Protein AF-A0A164PBU1-F1 (afdb_monomer)

Nearest PDB structures (foldseek):
  5zfr-assembly1_C-2  TM=6.910E-01  e=7.076E-01  Geobacter sulfurreducens PCA
  4l9e-assembly1_A-2  TM=6.015E-01  e=9.878E-01  Cereibacter sphaeroides 2.4.1
  9euy-assembly1_B  TM=4.457E-01  e=6.693E-01  Pseudomonas aeruginosa
  7q3e-assembly1_B  TM=5.365E-01  e=8.838E-01  Mus musculus
  1p9w-assembly1_A  TM=4.105E-01  e=7.480E-01  Vibrio cholerae

Mean predicted aligned error: 2.08 Å

Radius of gyration: 11.75 Å; Cα contacts (8 Å, |Δi|>4): 152; chains: 1; bounding box: 29×21×28 Å

pLDDT: mean 97.22, std 2.0, range [84.62, 98.81]

Sequence (78 aa):
ITYTGRKSGKEFTIPVGYKRRGDEVTIGVAMPDKKSWWRNFYPDGGPIRIELDGTTRTGRAVAHKDGDSVHVKVQLDT

Secondary structure (DSSP, 8-state):
-EEE-TTT--EEE----EEEETTEEEEE-SSTTS--GGGGGSSS-EEEEEEETTEEEEEEEEEEEETTEEEEEEEEP-

Solvent-accessible surface area (backbone atoms only — not comparable to full-atom values): 4503 Å² total; per-residue (Å²): 63,36,40,60,38,81,88,73,74,44,79,48,75,50,92,75,65,72,50,74,59,89,56,38,36,42,31,68,43,80,65,44,90,86,46,68,72,62,57,52,16,48,78,86,28,37,74,34,36,37,76,52,97,95,36,82,43,52,29,46,28,34,32,48,74,58,90,86,46,36,37,33,42,27,44,48,65,131

Structure (mmCIF, N/CA/C/O backbone):
data_AF-A0A164PBU1-F1
#
_entry.id   AF-A0A164PBU1-F1
#
loop_
_atom_site.group_PDB
_atom_site.id
_atom_site.type_symbol
_atom_site.label_atom_id
_atom_site.label_alt_id
_atom_site.label_comp_id
_atom_site.label_asym_id
_atom_site.label_entity_id
_atom_site.label_seq_id
_atom_site.pdbx_PDB_ins_code
_atom_site.Cartn_x
_atom_site.Cartn_y
_atom_site.Cartn_z
_atom_site.occupancy
_atom_site.B_iso_or_equiv
_atom_site.auth_seq_id
_atom_site.auth_comp_id
_atom_site.auth_asym_id
_atom_site.auth_atom_id
_atom_site.pdbx_PDB_model_num
ATOM 1 N N . ILE A 1 1 ? -2.444 5.709 3.067 1.00 97.88 1 ILE A N 1
ATOM 2 C CA . ILE A 1 1 ? -2.021 4.407 3.639 1.00 97.88 1 ILE A CA 1
ATOM 3 C C . ILE A 1 1 ? -1.107 4.635 4.823 1.00 97.88 1 ILE A C 1
ATOM 5 O O . ILE A 1 1 ? -0.373 5.620 4.814 1.00 97.88 1 ILE A O 1
ATOM 9 N N . THR A 1 2 ? -1.109 3.706 5.769 1.00 98.69 2 THR A N 1
ATOM 10 C CA . THR A 1 2 ? -0.211 3.677 6.920 1.00 98.69 2 THR A CA 1
ATOM 11 C C . THR A 1 2 ? 0.469 2.315 7.007 1.00 98.69 2 THR A C 1
ATOM 13 O O . THR A 1 2 ? -0.185 1.285 6.828 1.00 98.69 2 THR A O 1
ATOM 16 N N . TYR A 1 3 ? 1.782 2.309 7.232 1.00 98.38 3 TYR A N 1
ATOM 17 C CA . TYR A 1 3 ? 2.596 1.094 7.292 1.00 98.38 3 TYR A CA 1
ATOM 18 C C . TYR A 1 3 ? 3.793 1.251 8.231 1.00 98.38 3 TYR A C 1
ATOM 20 O O . TYR A 1 3 ? 4.267 2.362 8.474 1.00 98.38 3 TYR A O 1
ATOM 28 N N . THR A 1 4 ? 4.335 0.123 8.688 1.00 98.12 4 THR A N 1
ATOM 29 C CA . THR A 1 4 ? 5.572 0.079 9.477 1.00 98.12 4 THR A CA 1
ATOM 30 C C . THR A 1 4 ? 6.775 -0.135 8.564 1.00 98.12 4 THR A C 1
ATOM 32 O O . THR A 1 4 ? 6.822 -1.084 7.782 1.00 98.12 4 THR A O 1
ATOM 35 N N . GLY A 1 5 ? 7.765 0.753 8.633 1.00 97.56 5 GLY A N 1
ATOM 36 C CA . GLY A 1 5 ? 8.976 0.663 7.825 1.00 97.56 5 GLY A CA 1
ATOM 37 C C . GLY A 1 5 ? 9.829 -0.545 8.213 1.00 97.56 5 GLY A C 1
ATOM 38 O O . GLY A 1 5 ? 10.372 -0.587 9.312 1.00 97.56 5 GLY A O 1
ATOM 39 N N . ARG A 1 6 ? 10.050 -1.480 7.282 1.00 95.12 6 ARG A N 1
ATOM 40 C CA . ARG A 1 6 ? 10.765 -2.750 7.518 1.00 95.12 6 ARG A CA 1
ATOM 41 C C . ARG A 1 6 ? 12.194 -2.602 8.050 1.00 95.12 6 ARG A C 1
ATOM 43 O O . ARG A 1 6 ? 12.723 -3.527 8.644 1.00 95.12 6 ARG A O 1
ATOM 50 N N . LYS A 1 7 ? 12.843 -1.460 7.790 1.00 94.75 7 LYS A N 1
ATOM 51 C CA . LYS A 1 7 ? 14.208 -1.171 8.267 1.00 94.75 7 LYS A CA 1
ATOM 52 C C . LYS A 1 7 ? 14.236 -0.393 9.580 1.00 94.75 7 LYS A C 1
ATOM 54 O O . LYS A 1 7 ? 15.183 -0.536 10.336 1.00 94.75 7 LYS A O 1
ATOM 59 N N . SER A 1 8 ? 13.260 0.483 9.807 1.00 96.12 8 SER A N 1
ATOM 60 C CA . SER A 1 8 ? 13.288 1.442 10.916 1.00 96.12 8 SER A CA 1
ATOM 61 C C . SER A 1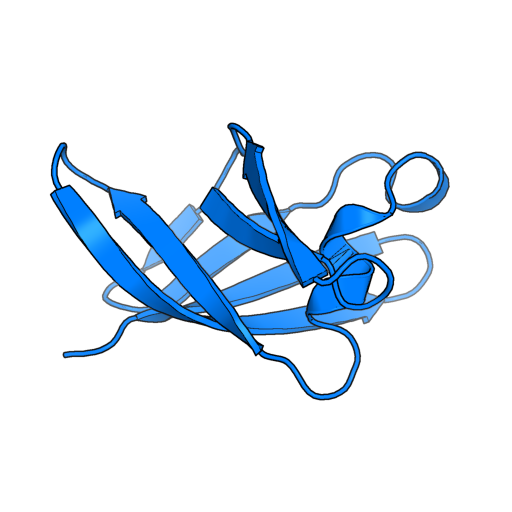 8 ? 12.328 1.101 12.051 1.00 96.12 8 SER A C 1
ATOM 63 O O . SER A 1 8 ? 12.432 1.711 13.108 1.00 96.12 8 SER A O 1
ATOM 65 N N . GLY A 1 9 ? 11.351 0.220 11.825 1.00 97.19 9 GLY A N 1
ATOM 66 C CA . GLY A 1 9 ? 10.259 -0.053 12.763 1.00 97.19 9 GLY A CA 1
ATOM 67 C C . GLY A 1 9 ? 9.297 1.124 12.974 1.00 97.19 9 GLY A C 1
ATOM 68 O O . GLY A 1 9 ? 8.344 0.998 13.732 1.00 97.19 9 GLY A O 1
ATOM 69 N N . LYS A 1 10 ? 9.522 2.269 12.316 1.00 98.19 10 LYS A N 1
ATOM 70 C CA . LYS A 1 10 ? 8.684 3.465 12.464 1.00 98.19 10 LYS A CA 1
ATOM 71 C C . LYS A 1 10 ? 7.432 3.363 11.611 1.00 98.19 10 LYS A C 1
ATOM 73 O O . LYS A 1 10 ? 7.471 2.809 10.513 1.00 98.19 10 LYS A O 1
ATOM 78 N N . GLU A 1 11 ? 6.358 3.965 12.091 1.00 98.19 11 GLU A N 1
ATOM 79 C CA . GLU A 1 11 ? 5.129 4.113 11.328 1.00 98.19 11 GLU A CA 1
ATOM 80 C C . GLU A 1 11 ? 5.215 5.305 10.365 1.00 98.19 11 GLU A C 1
ATOM 82 O O . GLU A 1 11 ? 5.750 6.362 10.702 1.00 98.19 11 GLU A O 1
ATOM 87 N N . PHE A 1 12 ? 4.689 5.123 9.156 1.00 98.44 12 PHE A N 1
ATOM 88 C CA . PHE A 1 12 ? 4.605 6.154 8.129 1.00 98.44 12 PHE A CA 1
ATOM 89 C C . PHE A 1 12 ? 3.195 6.203 7.559 1.00 98.44 12 PHE A C 1
ATOM 91 O O . PHE A 1 12 ? 2.650 5.164 7.188 1.00 98.44 12 PHE A O 1
ATOM 98 N N . THR A 1 13 ? 2.655 7.413 7.407 1.00 98.38 13 THR A N 1
ATOM 99 C CA . THR A 1 13 ? 1.375 7.668 6.736 1.00 98.38 13 THR A CA 1
ATOM 100 C C . THR A 1 13 ? 1.611 8.543 5.515 1.00 98.38 13 THR A C 1
ATOM 102 O O . THR A 1 13 ? 2.202 9.614 5.625 1.00 98.38 13 THR A O 1
ATOM 105 N N . ILE A 1 14 ? 1.163 8.082 4.345 1.00 97.50 14 ILE A N 1
ATOM 106 C CA . ILE A 1 14 ? 1.301 8.814 3.080 1.00 97.50 14 ILE A CA 1
ATOM 107 C C . ILE A 1 14 ? -0.002 8.784 2.266 1.00 97.50 14 ILE A C 1
ATOM 109 O O . ILE A 1 14 ? -0.674 7.740 2.223 1.00 97.50 14 ILE A O 1
ATOM 113 N N . PRO A 1 15 ? -0.364 9.891 1.590 1.00 97.50 15 PRO A N 1
ATOM 114 C CA . PRO A 1 15 ? -1.439 9.886 0.608 1.00 97.50 15 PRO A CA 1
ATOM 115 C C . PRO A 1 15 ? -1.002 9.132 -0.655 1.00 97.50 15 PRO A C 1
ATOM 117 O O . PRO A 1 15 ? 0.157 9.200 -1.069 1.00 97.50 15 PRO A O 1
ATOM 120 N N . VAL A 1 16 ? -1.934 8.404 -1.272 1.00 97.69 16 VAL A N 1
ATOM 121 C CA . VAL A 1 16 ? -1.707 7.649 -2.514 1.00 97.69 16 VAL A CA 1
ATOM 122 C C . VAL A 1 16 ? -2.945 7.703 -3.405 1.00 97.69 16 VAL A C 1
ATOM 124 O O . VAL A 1 16 ? -4.066 7.754 -2.905 1.00 97.69 16 VAL A O 1
ATOM 127 N N . GLY A 1 17 ? -2.742 7.650 -4.722 1.00 97.62 17 GLY A N 1
ATOM 128 C CA . GLY A 1 17 ? -3.822 7.362 -5.666 1.00 97.62 17 GLY A CA 1
ATOM 129 C C . GLY A 1 17 ? -4.108 5.860 -5.711 1.00 97.62 17 GLY A C 1
ATOM 130 O O . GLY A 1 17 ? -3.177 5.053 -5.658 1.00 97.62 17 GLY A O 1
ATOM 131 N N . TYR A 1 18 ? -5.380 5.478 -5.817 1.00 98.12 18 TYR A N 1
ATOM 132 C CA . TYR A 1 18 ? -5.793 4.076 -5.815 1.00 98.12 18 TYR A CA 1
ATO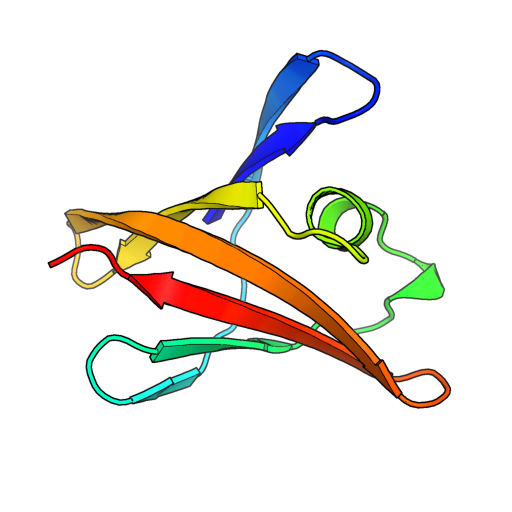M 133 C C . TYR A 1 18 ? -6.988 3.814 -6.740 1.00 98.12 18 TYR A C 1
ATOM 135 O O . TYR A 1 18 ? -7.708 4.729 -7.135 1.00 98.12 18 TYR A O 1
ATOM 143 N N . LYS A 1 19 ? -7.199 2.537 -7.064 1.00 98.06 19 LYS A N 1
ATOM 144 C CA . LYS A 1 19 ? -8.445 1.991 -7.619 1.00 98.06 19 LYS A CA 1
ATOM 145 C C . LYS A 1 19 ? -8.977 0.939 -6.652 1.00 98.06 19 LYS A C 1
ATOM 147 O O . LYS A 1 19 ? -8.180 0.186 -6.100 1.00 98.06 19 LYS A O 1
ATOM 152 N N . ARG A 1 20 ? -10.293 0.868 -6.453 1.00 97.12 20 ARG A N 1
ATOM 153 C CA . ARG A 1 20 ? -10.931 -0.114 -5.561 1.00 97.12 20 ARG A CA 1
ATOM 154 C C . ARG A 1 20 ? -12.007 -0.902 -6.299 1.00 97.12 20 ARG A C 1
ATOM 156 O O . ARG A 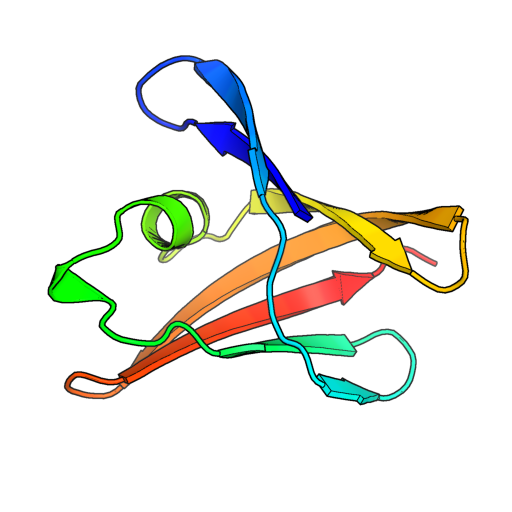1 20 ? -12.781 -0.319 -7.055 1.00 97.12 20 ARG A O 1
ATOM 163 N N . ARG A 1 21 ? -12.066 -2.210 -6.046 1.00 96.94 21 ARG A N 1
ATOM 164 C CA . ARG A 1 21 ? -13.129 -3.116 -6.497 1.00 96.94 21 ARG A CA 1
ATOM 165 C C . ARG A 1 21 ? -13.502 -4.046 -5.343 1.00 96.94 21 ARG A C 1
ATOM 167 O O . ARG A 1 21 ? -12.760 -4.973 -5.038 1.00 96.94 21 ARG A O 1
ATOM 174 N N . GLY A 1 22 ? -14.649 -3.793 -4.710 1.00 95.06 22 GLY A N 1
ATOM 175 C CA . GLY A 1 22 ? -15.043 -4.504 -3.490 1.00 95.06 22 GLY A CA 1
ATOM 176 C C . GLY A 1 22 ? -14.002 -4.305 -2.386 1.00 95.06 22 GLY A C 1
ATOM 177 O O . GLY A 1 22 ? -13.709 -3.164 -2.013 1.00 95.06 22 GLY A O 1
ATOM 178 N N . ASP A 1 23 ? -13.419 -5.412 -1.934 1.00 96.75 23 ASP A N 1
ATOM 179 C CA . ASP A 1 23 ? -12.398 -5.452 -0.883 1.00 96.75 23 ASP A CA 1
ATOM 180 C C . ASP A 1 23 ? -10.957 -5.511 -1.416 1.00 96.75 23 ASP A C 1
ATOM 182 O O . ASP A 1 23 ? -10.017 -5.623 -0.636 1.00 96.75 23 ASP A O 1
ATOM 186 N N . GLU A 1 24 ? -10.753 -5.391 -2.732 1.00 98.19 24 GLU A N 1
ATOM 187 C CA . GLU A 1 24 ? -9.418 -5.238 -3.317 1.00 98.19 24 GLU A CA 1
ATOM 188 C C . GLU A 1 24 ? -9.138 -3.760 -3.633 1.00 98.19 24 GLU A C 1
ATOM 190 O O . GLU A 1 24 ? -9.918 -3.081 -4.312 1.00 98.19 24 GLU A O 1
ATOM 195 N N . VAL A 1 25 ? -7.988 -3.260 -3.180 1.00 98.50 25 VAL A N 1
ATOM 196 C CA . VAL A 1 25 ? -7.457 -1.941 -3.538 1.00 98.50 25 VAL A CA 1
ATOM 197 C C . VAL A 1 25 ? -6.143 -2.109 -4.291 1.00 98.50 25 VAL A C 1
ATOM 199 O O . VAL A 1 25 ? -5.222 -2.766 -3.823 1.00 98.50 25 VAL A O 1
ATOM 202 N N . THR A 1 26 ? -6.022 -1.469 -5.450 1.00 98.69 26 THR A N 1
ATOM 203 C CA . THR A 1 26 ? -4.774 -1.394 -6.216 1.00 98.69 26 THR A CA 1
ATOM 204 C C . THR A 1 26 ? -4.198 0.014 -6.137 1.00 98.69 26 THR A C 1
ATOM 206 O O . THR A 1 26 ? -4.846 0.987 -6.523 1.00 98.69 26 THR A O 1
ATOM 209 N N . ILE A 1 27 ? -2.953 0.120 -5.681 1.00 98.69 27 ILE A N 1
ATOM 210 C CA . ILE A 1 27 ? -2.189 1.365 -5.582 1.00 98.69 27 ILE A CA 1
ATOM 211 C C . ILE A 1 27 ? -1.085 1.332 -6.637 1.00 98.69 27 ILE A C 1
ATOM 213 O O . ILE A 1 27 ? -0.178 0.503 -6.574 1.00 98.69 27 ILE A O 1
ATOM 217 N N . GLY A 1 28 ? -1.140 2.244 -7.606 1.00 98.31 28 GLY A N 1
ATOM 218 C CA . GLY A 1 28 ? -0.060 2.422 -8.575 1.00 98.31 28 GLY A CA 1
ATOM 219 C C . GLY A 1 28 ? 1.113 3.184 -7.958 1.00 98.31 28 GLY A C 1
ATOM 220 O O . GLY A 1 28 ? 0.918 4.217 -7.314 1.00 98.31 28 GLY A O 1
ATOM 221 N N . VAL A 1 29 ? 2.342 2.712 -8.171 1.00 98.31 29 VAL A N 1
ATOM 222 C CA . VAL A 1 29 ? 3.548 3.386 -7.678 1.00 98.31 29 VAL A CA 1
ATOM 223 C C . VAL A 1 29 ? 4.212 4.139 -8.824 1.00 98.31 29 VAL A C 1
ATOM 225 O O . VAL A 1 29 ? 5.050 3.602 -9.541 1.00 98.31 29 VAL A O 1
ATOM 228 N N . ALA A 1 30 ? 3.860 5.412 -8.994 1.00 95.94 30 ALA A N 1
ATOM 229 C CA . ALA A 1 30 ? 4.530 6.264 -9.976 1.00 95.94 30 ALA A CA 1
ATOM 230 C C . ALA A 1 30 ? 6.014 6.454 -9.615 1.00 95.94 30 ALA A C 1
ATOM 232 O O . ALA A 1 30 ? 6.311 6.751 -8.455 1.00 95.94 30 ALA A O 1
ATOM 233 N N . MET A 1 31 ? 6.922 6.361 -10.593 1.00 95.94 31 MET A N 1
ATOM 234 C CA . MET A 1 31 ? 8.381 6.494 -10.398 1.00 95.94 31 MET A CA 1
ATOM 235 C C . MET A 1 31 ? 8.895 5.625 -9.225 1.00 95.94 31 MET A C 1
ATOM 237 O O . MET A 1 31 ? 9.299 6.157 -8.182 1.00 95.94 31 MET A O 1
ATOM 241 N N . PRO A 1 32 ? 8.793 4.284 -9.319 1.00 97.00 32 PRO A N 1
ATOM 242 C CA . PRO A 1 32 ? 9.108 3.381 -8.210 1.00 97.00 32 PRO A CA 1
ATOM 243 C C . PRO A 1 32 ? 10.605 3.311 -7.873 1.00 97.00 32 PRO A C 1
ATOM 245 O O . PRO A 1 32 ? 10.969 2.908 -6.767 1.00 97.00 32 PRO A O 1
ATOM 248 N N . ASP A 1 33 ? 11.473 3.733 -8.786 1.00 96.06 33 ASP A N 1
ATOM 249 C CA . ASP A 1 33 ? 12.902 3.966 -8.574 1.00 96.06 33 ASP A CA 1
ATOM 250 C C . ASP A 1 33 ? 13.152 5.098 -7.561 1.00 96.06 33 ASP A C 1
ATOM 252 O O . ASP A 1 33 ? 13.989 4.956 -6.669 1.00 96.06 33 ASP A O 1
ATOM 256 N N . LYS A 1 34 ? 12.345 6.167 -7.610 1.00 97.12 34 LYS A N 1
ATOM 257 C CA . LYS A 1 34 ? 12.431 7.329 -6.706 1.00 97.12 34 LYS A CA 1
ATOM 258 C C . LYS A 1 34 ? 11.738 7.132 -5.356 1.00 97.12 34 LYS A C 1
ATOM 260 O O . LYS A 1 34 ? 11.799 8.012 -4.499 1.00 97.12 34 LYS A O 1
ATOM 265 N N . LYS A 1 35 ? 11.044 6.009 -5.146 1.00 96.31 35 LYS A N 1
ATOM 266 C CA . LYS A 1 35 ? 10.247 5.747 -3.936 1.00 96.31 35 LYS A CA 1
ATOM 267 C C . LYS A 1 35 ? 10.622 4.410 -3.323 1.00 96.31 35 LYS A C 1
ATOM 269 O O . LYS A 1 35 ? 10.699 3.403 -4.011 1.00 96.31 35 LYS A O 1
ATOM 274 N N . SER A 1 36 ? 10.814 4.366 -2.008 1.00 96.12 36 SER A N 1
ATOM 275 C CA . SER A 1 36 ? 11.211 3.137 -1.305 1.00 96.12 36 SER A CA 1
ATOM 276 C C . SER A 1 36 ? 10.077 2.429 -0.567 1.00 96.12 36 SER A C 1
ATOM 278 O O . SER A 1 36 ? 10.211 1.243 -0.275 1.00 96.12 36 SER A O 1
ATOM 280 N N . TRP A 1 37 ? 8.954 3.109 -0.317 1.00 97.75 37 TRP A N 1
ATOM 281 C CA . TRP A 1 37 ? 7.882 2.614 0.551 1.00 97.75 37 TRP A CA 1
ATOM 282 C C . TRP A 1 37 ? 7.255 1.291 0.082 1.00 97.75 37 TRP A C 1
ATOM 284 O O . TRP A 1 37 ? 6.919 0.454 0.914 1.00 97.75 37 TRP A O 1
ATOM 294 N N . TRP A 1 38 ? 7.146 1.052 -1.228 1.00 98.25 38 TRP A N 1
ATOM 295 C CA . TRP A 1 38 ? 6.537 -0.170 -1.772 1.00 98.25 38 TRP A CA 1
ATOM 296 C C . TRP A 1 38 ? 7.336 -1.432 -1.426 1.00 98.25 38 TRP A C 1
ATOM 298 O O . TRP A 1 38 ? 6.779 -2.523 -1.344 1.00 98.25 38 TRP A O 1
ATOM 308 N N . ARG A 1 39 ? 8.639 -1.285 -1.139 1.00 97.88 39 ARG A N 1
ATOM 309 C CA . ARG A 1 39 ? 9.513 -2.393 -0.730 1.00 97.88 39 ARG A CA 1
ATOM 310 C C . ARG A 1 39 ? 9.146 -2.949 0.648 1.00 97.88 39 ARG A C 1
ATOM 312 O O . ARG A 1 39 ? 9.604 -4.032 0.989 1.00 97.88 39 ARG A O 1
ATOM 319 N N . ASN A 1 40 ? 8.330 -2.249 1.438 1.00 98.31 40 ASN A N 1
ATOM 320 C CA . ASN A 1 40 ? 7.785 -2.805 2.682 1.00 98.31 40 ASN A CA 1
ATOM 321 C C . ASN A 1 40 ? 6.813 -3.967 2.433 1.00 98.31 40 ASN A C 1
ATOM 323 O O . ASN A 1 40 ? 6.570 -4.737 3.350 1.00 98.31 40 ASN A O 1
ATOM 327 N N . PHE A 1 41 ? 6.311 -4.116 1.203 1.00 98.62 41 PHE A N 1
ATOM 328 C CA . PHE A 1 41 ? 5.345 -5.148 0.825 1.00 98.62 41 PHE A CA 1
ATOM 329 C C . PHE A 1 41 ? 5.876 -6.097 -0.261 1.00 98.62 41 PHE A C 1
ATOM 331 O O . PHE A 1 41 ? 5.099 -6.852 -0.837 1.00 98.62 41 PHE A O 1
ATOM 338 N N . TYR A 1 42 ? 7.174 -6.044 -0.583 1.00 97.94 42 TYR A N 1
ATOM 339 C CA . TYR A 1 42 ? 7.798 -6.876 -1.618 1.00 97.94 42 TYR A CA 1
ATOM 340 C C . TYR A 1 42 ? 8.837 -7.841 -1.022 1.00 97.94 42 TYR A C 1
ATOM 342 O O . TYR A 1 42 ? 9.694 -7.367 -0.262 1.00 97.94 42 TYR A O 1
ATOM 350 N N . PRO A 1 43 ? 8.882 -9.116 -1.458 1.00 96.19 43 PRO A N 1
ATOM 351 C CA . PRO A 1 43 ? 7.861 -9.823 -2.249 1.00 96.19 43 PRO A CA 1
ATOM 352 C C . PRO A 1 43 ? 6.751 -10.423 -1.369 1.00 96.19 43 PRO A C 1
ATOM 354 O O . PRO A 1 43 ? 5.671 -10.728 -1.861 1.00 96.19 43 PRO A O 1
ATOM 357 N 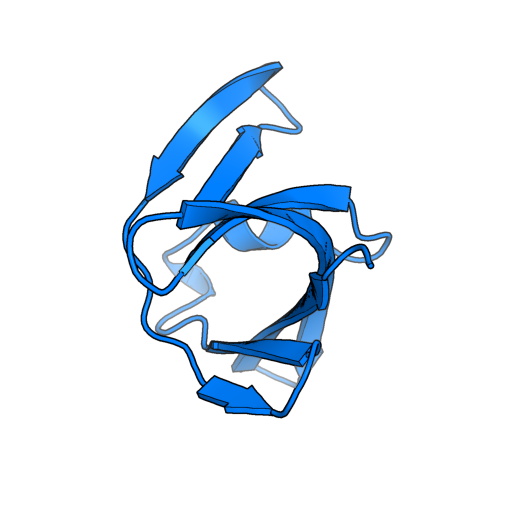N . ASP A 1 44 ? 7.004 -10.556 -0.067 1.00 95.88 44 ASP A N 1
ATOM 358 C CA . ASP A 1 44 ? 6.201 -11.386 0.841 1.00 95.88 44 ASP A CA 1
ATOM 359 C C . ASP A 1 44 ? 4.900 -10.715 1.308 1.00 95.88 44 ASP A C 1
ATOM 361 O O . ASP A 1 44 ? 4.017 -11.356 1.885 1.00 95.88 44 ASP A O 1
ATOM 365 N N . GLY A 1 45 ? 4.764 -9.413 1.058 1.00 97.88 45 GLY A N 1
ATOM 366 C CA . GLY A 1 45 ? 3.666 -8.600 1.558 1.00 97.88 45 GLY A CA 1
ATOM 367 C C . GLY A 1 45 ? 3.787 -8.220 3.034 1.00 97.88 45 GLY A C 1
ATOM 368 O O . GLY A 1 45 ? 4.786 -8.486 3.698 1.00 97.88 45 GLY A O 1
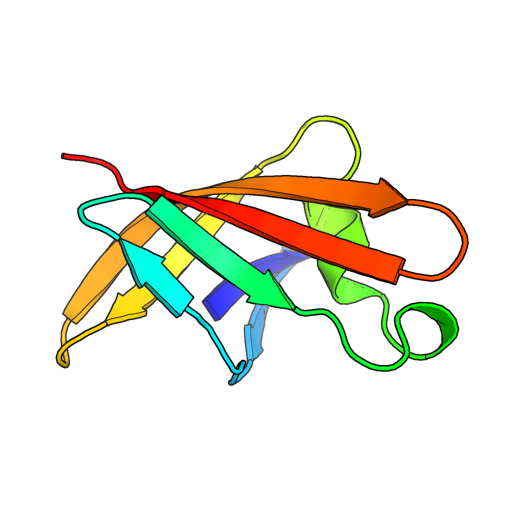ATOM 369 N N . GLY A 1 46 ? 2.756 -7.563 3.556 1.00 97.94 46 GLY A N 1
ATOM 370 C CA . GLY A 1 46 ? 2.717 -7.110 4.944 1.00 97.94 46 GLY A CA 1
ATOM 371 C C . GLY A 1 46 ? 1.396 -6.441 5.325 1.00 97.94 46 GLY A C 1
ATOM 372 O O . GLY A 1 46 ? 0.580 -6.153 4.446 1.00 97.94 46 GLY A O 1
ATOM 373 N N . PRO A 1 47 ? 1.164 -6.205 6.627 1.00 98.31 47 PRO A N 1
ATOM 374 C CA . PRO A 1 47 ? -0.025 -5.505 7.094 1.00 98.31 47 PRO A CA 1
ATOM 375 C C . PRO A 1 47 ? -0.002 -4.043 6.646 1.00 98.31 47 PRO A C 1
ATOM 377 O O . PRO A 1 47 ? 1.049 -3.398 6.601 1.00 98.31 47 PRO A O 1
ATOM 380 N N . ILE A 1 48 ? -1.178 -3.509 6.341 1.00 98.62 48 ILE A N 1
ATOM 381 C CA . ILE A 1 48 ? -1.359 -2.111 5.967 1.00 98.62 48 ILE A CA 1
ATOM 382 C C . ILE A 1 48 ? -2.663 -1.583 6.560 1.00 98.62 48 ILE A C 1
ATOM 384 O O . ILE A 1 48 ? -3.642 -2.314 6.706 1.00 98.62 48 ILE A O 1
ATOM 388 N N . ARG A 1 49 ? -2.686 -0.287 6.867 1.00 98.62 49 ARG A N 1
ATOM 389 C CA . ARG A 1 49 ? -3.923 0.455 7.110 1.00 98.62 49 ARG A CA 1
ATOM 390 C C . ARG A 1 49 ? -4.192 1.400 5.950 1.00 98.62 49 ARG A C 1
ATOM 392 O O . ARG A 1 49 ? -3.275 2.023 5.406 1.00 98.62 49 ARG A O 1
ATOM 399 N N . ILE A 1 50 ? -5.450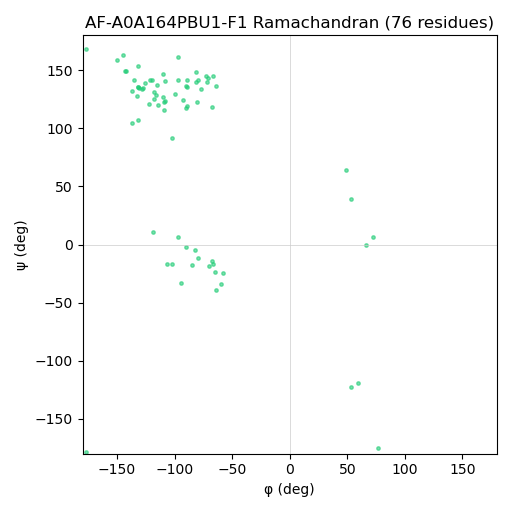 1.524 5.563 1.00 97.94 50 ILE A N 1
ATOM 400 C CA . ILE A 1 50 ? -5.886 2.439 4.516 1.00 97.94 50 ILE A CA 1
ATOM 401 C C . ILE A 1 50 ? -7.095 3.226 4.995 1.00 97.94 50 ILE A C 1
ATOM 403 O O . ILE A 1 50 ? -8.004 2.678 5.604 1.00 97.94 50 ILE A O 1
ATOM 407 N N . GLU A 1 51 ? -7.087 4.524 4.733 1.00 97.56 51 GLU A N 1
ATOM 408 C CA . GLU A 1 51 ? -8.245 5.373 4.966 1.00 97.56 51 GLU A CA 1
ATOM 409 C C . GLU A 1 51 ? -9.101 5.361 3.698 1.00 97.56 51 GLU A C 1
ATOM 411 O O . GLU A 1 51 ? -8.614 5.703 2.617 1.00 97.56 51 GLU A O 1
ATOM 416 N N . LEU A 1 52 ? -10.343 4.898 3.824 1.00 95.69 52 LEU A N 1
ATOM 417 C CA . LEU A 1 52 ? -11.335 4.783 2.757 1.00 95.69 52 LEU A CA 1
ATOM 418 C C . LEU A 1 52 ? -12.674 5.260 3.307 1.00 95.69 52 LEU A C 1
ATOM 420 O O . LEU A 1 52 ? -13.070 4.841 4.392 1.00 95.69 52 LEU A O 1
ATOM 424 N N . ASP A 1 53 ? -13.372 6.117 2.564 1.00 93.06 53 ASP A N 1
ATOM 425 C CA . ASP A 1 53 ? -14.717 6.584 2.927 1.00 93.06 53 ASP A CA 1
ATOM 426 C C . ASP A 1 53 ? -14.782 7.176 4.357 1.00 93.06 53 ASP A C 1
ATOM 428 O O . ASP A 1 53 ? -15.711 6.925 5.120 1.00 93.06 53 ASP A O 1
ATOM 432 N N . GLY A 1 54 ? -13.737 7.917 4.757 1.00 94.56 54 GLY A N 1
ATOM 433 C CA . GLY A 1 54 ? -13.605 8.516 6.095 1.00 94.56 54 GLY A CA 1
ATOM 434 C C . GLY A 1 54 ? -13.312 7.523 7.228 1.00 94.56 54 GLY A C 1
ATOM 435 O O . GLY A 1 54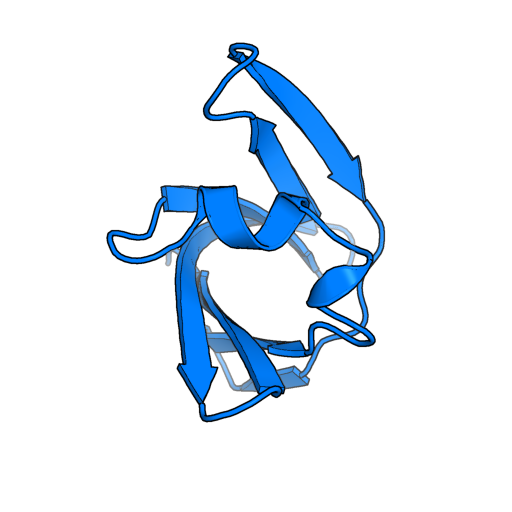 ? -13.291 7.913 8.392 1.00 94.56 54 GLY A O 1
ATOM 436 N N . THR A 1 55 ? -13.078 6.248 6.910 1.00 95.38 55 THR A N 1
ATOM 437 C CA . THR A 1 55 ? -12.848 5.177 7.886 1.00 95.38 55 THR A CA 1
ATOM 438 C C . THR A 1 55 ? -11.490 4.516 7.667 1.00 95.38 55 THR A C 1
ATOM 440 O O . THR A 1 55 ? -11.061 4.281 6.538 1.00 95.38 55 THR A O 1
ATOM 443 N N . THR A 1 56 ? -10.802 4.162 8.754 1.00 97.19 56 THR A N 1
ATOM 444 C CA . THR A 1 56 ? -9.589 3.337 8.669 1.00 97.19 56 THR A CA 1
ATOM 445 C C . THR A 1 56 ? -9.965 1.864 8.528 1.00 97.19 56 THR A C 1
ATOM 447 O O . THR A 1 56 ? -10.634 1.303 9.390 1.00 97.19 56 THR A O 1
ATOM 450 N N . ARG A 1 57 ? -9.494 1.226 7.458 1.00 97.56 57 ARG A N 1
ATOM 451 C CA . ARG A 1 57 ? -9.597 -0.213 7.194 1.00 97.56 57 ARG A CA 1
ATOM 452 C C . ARG A 1 57 ? -8.219 -0.861 7.305 1.00 97.56 57 ARG A C 1
ATOM 454 O O . ARG A 1 57 ? -7.208 -0.244 6.956 1.00 97.56 57 ARG A O 1
ATOM 461 N N . THR A 1 58 ? -8.174 -2.101 7.772 1.00 98.56 58 THR A N 1
ATOM 462 C CA . THR A 1 58 ? -6.969 -2.940 7.773 1.00 98.56 58 THR A CA 1
ATOM 463 C C . THR A 1 58 ? -6.962 -3.867 6.562 1.00 98.56 58 THR A C 1
ATOM 465 O O . THR A 1 58 ? -7.985 -4.067 5.900 1.00 98.56 58 THR A O 1
ATOM 468 N N . GLY A 1 59 ? -5.786 -4.385 6.228 1.00 98.19 59 GLY A N 1
ATOM 469 C CA . GLY A 1 59 ? -5.642 -5.381 5.184 1.00 98.19 59 GLY A CA 1
ATOM 470 C C . GLY A 1 59 ? -4.214 -5.878 5.036 1.00 98.19 59 GLY A C 1
ATOM 471 O O . GLY A 1 59 ? -3.286 -5.434 5.726 1.00 98.19 59 GLY A O 1
ATOM 472 N N . ARG A 1 60 ? -4.024 -6.767 4.063 1.00 98.62 60 ARG A N 1
ATOM 473 C CA . ARG A 1 60 ? -2.714 -7.276 3.658 1.00 98.62 60 ARG A CA 1
ATOM 474 C C . ARG A 1 60 ? -2.333 -6.726 2.291 1.00 98.62 60 ARG A C 1
ATOM 476 O O . ARG A 1 60 ? -3.043 -6.924 1.309 1.00 98.62 60 ARG A O 1
ATOM 483 N N . ALA A 1 61 ? -1.187 -6.059 2.230 1.00 98.69 61 ALA A N 1
ATOM 484 C CA . ALA A 1 61 ? -0.605 -5.528 1.008 1.00 98.69 61 ALA A CA 1
ATOM 485 C C . ALA A 1 61 ? 0.451 -6.476 0.429 1.00 98.69 61 ALA A C 1
ATOM 487 O O . ALA A 1 61 ? 1.257 -7.019 1.179 1.00 98.69 61 ALA A O 1
ATOM 488 N N . VAL A 1 62 ? 0.502 -6.604 -0.897 1.00 98.81 62 VAL A N 1
ATOM 489 C CA . VAL A 1 62 ? 1.574 -7.265 -1.654 1.00 98.81 62 VAL A CA 1
ATOM 490 C C . VAL A 1 62 ? 1.975 -6.361 -2.815 1.00 98.81 62 VAL A C 1
ATOM 492 O O . VAL A 1 62 ? 1.132 -5.889 -3.580 1.00 98.81 62 VAL A O 1
ATOM 495 N N . ALA A 1 63 ? 3.269 -6.079 -2.934 1.00 98.75 63 ALA A N 1
ATOM 496 C CA . ALA A 1 63 ? 3.813 -5.326 -4.054 1.00 98.75 63 ALA A CA 1
ATOM 497 C C . ALA A 1 63 ? 4.203 -6.269 -5.195 1.00 98.75 63 ALA A C 1
AT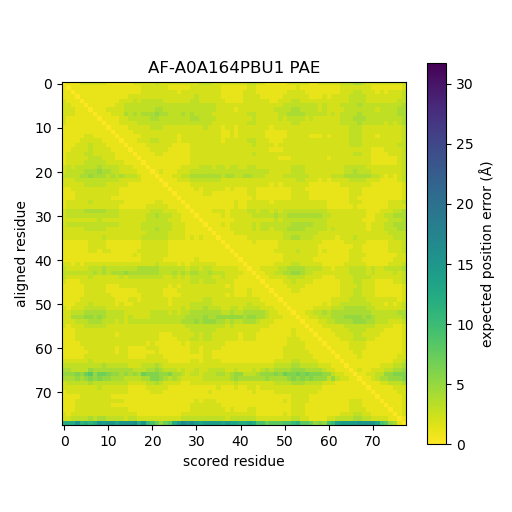OM 499 O O . ALA A 1 63 ? 4.883 -7.270 -4.984 1.00 98.75 63 ALA A O 1
ATOM 500 N N . HIS A 1 64 ? 3.843 -5.892 -6.416 1.00 98.38 64 HIS A N 1
ATOM 501 C CA . HIS A 1 64 ? 4.197 -6.592 -7.642 1.00 98.38 64 HIS A CA 1
ATOM 502 C C . HIS A 1 64 ? 5.030 -5.664 -8.521 1.00 98.38 64 HIS A C 1
ATOM 504 O O . HIS A 1 64 ? 4.656 -4.508 -8.741 1.00 98.38 64 HIS A O 1
ATOM 510 N N . LYS A 1 65 ? 6.158 -6.174 -9.019 1.00 96.94 65 LYS A N 1
ATOM 511 C CA . LYS A 1 65 ? 7.033 -5.486 -9.970 1.00 96.94 65 LYS A CA 1
ATOM 512 C C . LYS A 1 65 ? 6.938 -6.189 -11.319 1.00 96.94 65 LYS A C 1
ATOM 514 O O . LYS A 1 65 ? 7.148 -7.395 -11.379 1.00 96.94 65 LYS A O 1
ATOM 519 N N . ASP A 1 66 ? 6.654 -5.426 -12.365 1.00 94.88 66 ASP A N 1
ATOM 520 C CA . ASP A 1 66 ? 6.602 -5.885 -13.752 1.00 94.88 66 ASP A CA 1
ATOM 521 C C . ASP A 1 66 ? 7.414 -4.914 -14.616 1.00 94.88 66 ASP A C 1
ATOM 523 O O . ASP A 1 66 ? 7.046 -3.747 -14.774 1.00 94.88 66 ASP A O 1
ATOM 527 N N . GLY A 1 67 ? 8.593 -5.352 -15.063 1.00 93.62 67 GLY A N 1
ATOM 528 C CA . GLY A 1 67 ? 9.599 -4.454 -15.633 1.00 93.62 67 GLY A CA 1
ATOM 529 C C . GLY A 1 67 ? 9.909 -3.291 -14.682 1.00 93.62 67 GLY A C 1
ATOM 530 O O . GLY A 1 67 ? 10.280 -3.511 -13.523 1.00 93.62 67 GLY A O 1
ATOM 531 N N . ASP A 1 68 ? 9.722 -2.063 -15.159 1.00 93.12 68 ASP A N 1
ATOM 532 C CA . ASP A 1 68 ? 9.901 -0.827 -14.382 1.00 93.12 68 ASP A CA 1
ATOM 533 C C . ASP A 1 68 ? 8.626 -0.351 -13.672 1.00 93.12 68 ASP A C 1
ATOM 535 O O . ASP A 1 68 ? 8.650 0.631 -12.928 1.00 93.12 68 ASP A O 1
ATOM 539 N N . SER A 1 69 ? 7.507 -1.051 -13.861 1.00 96.94 69 SER A N 1
ATOM 540 C CA . SER A 1 69 ? 6.236 -0.733 -13.217 1.00 96.94 69 SER A CA 1
ATOM 541 C C . SER A 1 69 ? 6.105 -1.445 -11.876 1.00 96.94 69 SER A C 1
ATOM 543 O O . SER A 1 69 ? 6.477 -2.609 -11.721 1.00 96.94 69 SER A O 1
ATOM 545 N N . VAL A 1 70 ? 5.531 -0.754 -10.891 1.00 98.56 70 VAL A N 1
ATOM 546 C CA . VAL A 1 70 ? 5.186 -1.340 -9.592 1.00 98.56 70 VAL A CA 1
ATOM 547 C C . VAL A 1 70 ? 3.758 -0.965 -9.227 1.00 98.56 70 VAL A C 1
ATOM 549 O O . VAL A 1 70 ? 3.352 0.196 -9.333 1.00 98.56 70 VAL A O 1
ATOM 552 N N . HIS A 1 71 ? 3.007 -1.946 -8.742 1.00 98.62 71 HIS A N 1
ATOM 553 C CA . HIS A 1 71 ? 1.728 -1.722 -8.082 1.00 98.62 71 HIS A CA 1
ATOM 554 C C . HIS A 1 71 ? 1.674 -2.495 -6.766 1.00 98.62 71 HIS A C 1
ATOM 556 O O . HIS A 1 71 ? 2.354 -3.503 -6.591 1.00 98.62 71 HIS A O 1
ATOM 562 N N . VAL A 1 72 ? 0.874 -2.006 -5.825 1.00 98.81 72 VAL A N 1
ATOM 563 C CA . VAL A 1 72 ? 0.601 -2.678 -4.556 1.00 98.81 72 VAL A CA 1
ATOM 564 C C . VAL A 1 72 ? -0.865 -3.063 -4.540 1.00 98.81 72 VAL A C 1
ATOM 566 O O . VAL A 1 72 ? -1.730 -2.194 -4.648 1.00 98.81 72 VAL A O 1
ATOM 569 N N . LYS A 1 73 ? -1.138 -4.360 -4.425 1.00 98.69 73 LYS A N 1
ATOM 570 C CA . LYS A 1 73 ? -2.481 -4.877 -4.178 1.00 98.69 73 LYS A CA 1
ATOM 571 C C . LYS A 1 73 ? -2.703 -4.985 -2.685 1.00 98.69 73 LYS A C 1
ATOM 573 O O . LYS A 1 73 ? -1.821 -5.450 -1.973 1.00 98.69 73 LYS A O 1
ATOM 578 N N . VAL A 1 74 ? -3.867 -4.562 -2.224 1.00 98.75 74 VAL A N 1
ATOM 579 C CA . VAL A 1 74 ? -4.302 -4.675 -0.838 1.00 98.75 74 VAL A CA 1
ATOM 580 C C . VAL A 1 74 ? -5.601 -5.455 -0.823 1.00 98.75 74 VAL A C 1
ATOM 582 O O . VAL A 1 74 ? -6.576 -5.024 -1.434 1.00 98.75 74 VAL A O 1
ATOM 585 N N . GLN A 1 75 ? -5.603 -6.572 -0.109 1.00 98.62 75 GLN A N 1
ATOM 586 C CA . GLN A 1 75 ? -6.825 -7.260 0.276 1.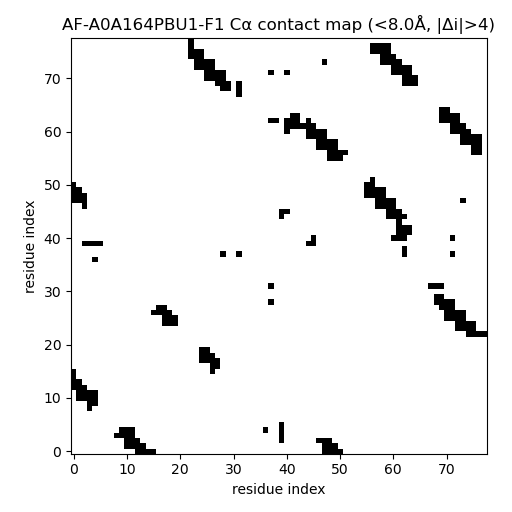00 98.62 75 GLN A CA 1
ATOM 587 C C . GLN A 1 75 ? -7.267 -6.691 1.624 1.00 98.62 75 GLN A C 1
ATOM 589 O O . GLN A 1 75 ? -6.504 -6.770 2.588 1.00 98.62 75 GLN A O 1
ATOM 594 N N . LEU A 1 76 ? -8.447 -6.073 1.675 1.00 98.31 76 LEU A N 1
ATOM 595 C CA . LEU A 1 76 ? -9.028 -5.578 2.919 1.00 98.31 76 LEU A CA 1
ATOM 596 C C . LEU A 1 76 ? -9.520 -6.747 3.766 1.00 98.31 76 LEU A C 1
ATOM 598 O O . LEU A 1 76 ? -10.028 -7.738 3.231 1.00 98.31 76 LEU A O 1
ATOM 602 N N . ASP A 1 77 ? -9.392 -6.585 5.077 1.00 97.25 77 ASP A N 1
ATOM 603 C CA . ASP A 1 77 ? -10.014 -7.486 6.036 1.00 97.25 77 ASP A CA 1
ATOM 604 C C . ASP A 1 77 ? -11.537 -7.236 6.041 1.00 97.25 77 ASP A C 1
ATOM 606 O O . ASP A 1 77 ? -11.998 -6.085 5.921 1.00 97.25 77 ASP A O 1
ATOM 610 N N . THR A 1 78 ? -12.299 -8.328 6.133 1.00 84.62 78 THR A N 1
ATOM 611 C CA . THR A 1 78 ? -13.761 -8.342 6.334 1.00 84.62 78 THR A CA 1
ATOM 612 C C . THR A 1 78 ? -14.153 -7.913 7.734 1.00 84.62 78 THR A C 1
ATOM 614 O O . THR A 1 78 ? -13.493 -8.381 8.688 1.00 84.62 78 THR A O 1
#

Foldseek 3Di:
DWDQDPVPRDIDDDDFDWDDDPQKIKTWDPQVVPDDVLVCQPAPWDKDWDQDPNDIWIWTWHWDDDPRTIMIMTGTDD